Protein AF-A0AB74U8G0-F1 (afdb_monomer_lite)

Sequence (153 aa):
MRAPQRLSSPAQPPAQPRAADVQPDGRAGFGALRAELHARCADEDLAALWAGLKLGERKAIAASAGLHPRDAEAAIAALNQVERDAIRAAIGRMSRYAQALHACLGSQRCHAQPNARPPHPSRALAANARRALDRGDTPGARHWLGLIERGEP

Secondary structure (DSSP, 8-state):
-------PPPPPPPPP------PPPTTTTHHHHHHHHHHHTSSS-HHHHHHHS-HHHHHHHHHHTT--HHHHHHHHHHS-HHHHHHHHHHHHHHHHHHHHHHHHHHSS---SSTTPPPPPHHHHHHHHHHHHHHTT-HHHHHHHHHHHHHT--

Structure (mmCIF, N/CA/C/O backbone):
data_AF-A0AB74U8G0-F1
#
_entry.id   AF-A0AB74U8G0-F1
#
loop_
_atom_site.group_PDB
_atom_site.id
_atom_site.type_symbol
_atom_site.label_atom_id
_atom_site.label_alt_id
_atom_site.label_comp_id
_atom_site.label_asym_id
_atom_site.label_entity_id
_atom_site.label_seq_id
_atom_site.pdbx_PDB_ins_code
_atom_site.Cartn_x
_atom_site.Cartn_y
_atom_site.Cartn_z
_atom_site.occupancy
_atom_site.B_iso_or_equiv
_atom_site.auth_seq_id
_atom_site.auth_comp_id
_atom_site.auth_asym_id
_atom_site.auth_atom_id
_atom_site.pdbx_PDB_model_num
ATOM 1 N N . MET A 1 1 ? 7.002 28.398 -81.862 1.00 42.19 1 MET A N 1
ATOM 2 C CA . MET A 1 1 ? 5.810 28.792 -81.074 1.00 42.19 1 MET A CA 1
ATOM 3 C C . MET A 1 1 ? 5.502 27.712 -80.037 1.00 42.19 1 MET A C 1
ATOM 5 O O . MET A 1 1 ? 6.023 26.615 -80.161 1.00 42.19 1 MET A O 1
ATOM 9 N N . ARG A 1 2 ? 4.772 28.092 -78.981 1.00 34.94 2 ARG A N 1
ATOM 10 C CA . ARG A 1 2 ? 4.606 27.453 -77.658 1.00 34.94 2 ARG A CA 1
ATOM 11 C C . ARG A 1 2 ? 3.996 26.032 -77.638 1.00 34.94 2 ARG A C 1
ATOM 13 O O . ARG A 1 2 ? 3.353 25.617 -78.588 1.00 34.94 2 ARG A O 1
ATOM 20 N N . ALA A 1 3 ? 4.208 25.386 -76.481 1.00 40.09 3 ALA A N 1
ATOM 21 C CA . ALA A 1 3 ? 3.759 24.084 -75.951 1.00 40.09 3 ALA A CA 1
ATOM 22 C C . ALA A 1 3 ? 2.280 23.677 -76.210 1.00 40.09 3 ALA A C 1
ATOM 24 O O . ALA A 1 3 ? 1.468 24.519 -76.587 1.00 40.09 3 ALA A O 1
ATOM 25 N N . PRO A 1 4 ? 1.897 22.419 -75.891 1.00 45.97 4 PRO A N 1
ATOM 26 C CA . PRO A 1 4 ? 1.460 22.181 -74.510 1.00 45.97 4 PRO A CA 1
ATOM 27 C C . PRO A 1 4 ? 2.107 20.974 -73.812 1.00 45.97 4 PRO A C 1
ATOM 29 O O . PRO A 1 4 ? 2.357 19.914 -74.380 1.00 45.97 4 PRO A O 1
ATOM 32 N N . GLN A 1 5 ? 2.348 21.201 -72.525 1.00 43.53 5 GLN A N 1
ATOM 33 C CA . GLN A 1 5 ? 2.881 20.287 -71.529 1.00 43.53 5 GLN A CA 1
ATOM 34 C C . GLN A 1 5 ? 1.803 19.276 -71.114 1.00 43.53 5 GLN A C 1
ATOM 36 O O . GLN A 1 5 ? 0.680 19.667 -70.795 1.00 43.53 5 GLN A O 1
ATOM 41 N N . ARG A 1 6 ? 2.148 17.987 -71.055 1.00 38.97 6 ARG A N 1
ATOM 42 C CA . ARG A 1 6 ? 1.409 17.007 -70.250 1.00 38.97 6 ARG A CA 1
ATOM 43 C C . ARG A 1 6 ? 2.108 16.912 -68.900 1.00 38.97 6 ARG A C 1
ATOM 45 O O . ARG A 1 6 ? 3.222 16.408 -68.813 1.00 38.97 6 ARG A O 1
ATOM 52 N N . LEU A 1 7 ? 1.466 17.453 -67.872 1.00 42.12 7 LEU A N 1
ATOM 53 C CA . LEU A 1 7 ? 1.878 17.289 -66.484 1.00 42.12 7 LEU A CA 1
ATOM 54 C C . LEU A 1 7 ? 1.593 15.840 -66.079 1.00 42.12 7 LEU A C 1
ATOM 56 O O . LEU A 1 7 ? 0.440 15.450 -65.912 1.00 42.12 7 LEU A O 1
ATOM 60 N N . SER A 1 8 ? 2.649 15.041 -65.957 1.00 42.41 8 SER A N 1
ATOM 61 C CA . SER A 1 8 ? 2.606 13.773 -65.236 1.00 42.41 8 SER A CA 1
ATOM 62 C C . SER A 1 8 ? 2.355 14.069 -63.758 1.00 42.41 8 SER A C 1
ATOM 64 O O . SER A 1 8 ? 3.148 14.754 -63.113 1.00 42.41 8 SER A O 1
ATOM 66 N N . SER A 1 9 ? 1.239 13.574 -63.230 1.00 44.97 9 SER A N 1
ATOM 67 C CA . SER A 1 9 ? 0.934 13.585 -61.800 1.00 44.97 9 SER A CA 1
ATOM 68 C C . SER A 1 9 ? 2.022 12.839 -61.015 1.00 44.97 9 SER A C 1
ATOM 70 O O . SER A 1 9 ? 2.337 11.702 -61.374 1.00 44.97 9 SER A O 1
ATOM 72 N N . PRO A 1 10 ? 2.591 13.408 -59.938 1.00 42.75 10 PRO A N 1
ATOM 73 C CA . PRO A 1 10 ? 3.417 12.633 -59.027 1.00 42.75 10 PRO A CA 1
ATOM 74 C C . PRO A 1 10 ? 2.537 11.680 -58.214 1.00 42.75 10 PRO A C 1
ATOM 76 O O . PRO A 1 10 ? 1.504 12.067 -57.664 1.00 42.75 10 PRO A O 1
ATOM 79 N N . ALA A 1 11 ? 2.971 10.423 -58.164 1.00 46.00 11 ALA A N 1
ATOM 80 C CA . ALA A 1 11 ? 2.400 9.372 -57.343 1.00 46.00 11 ALA A CA 1
ATOM 81 C C . ALA A 1 11 ? 2.304 9.819 -55.876 1.00 46.00 11 ALA A C 1
ATOM 83 O O . ALA A 1 11 ? 3.272 10.275 -55.266 1.00 46.00 11 ALA A O 1
ATOM 84 N N . GLN A 1 12 ? 1.102 9.680 -55.334 1.00 47.75 12 GLN A N 1
ATOM 85 C CA . GLN A 1 12 ? 0.756 9.940 -53.947 1.00 47.75 12 GLN A CA 1
ATOM 86 C C . GLN A 1 12 ? 1.444 8.878 -53.061 1.00 47.75 12 GLN A C 1
ATOM 88 O O . GLN A 1 12 ? 1.307 7.686 -53.349 1.00 47.75 12 GLN A O 1
ATOM 93 N N . PRO A 1 13 ? 2.200 9.251 -52.011 1.00 43.53 13 PRO A N 1
ATOM 94 C CA . PRO A 1 13 ? 2.772 8.274 -51.087 1.00 43.53 13 PRO A CA 1
ATOM 95 C C . PRO A 1 13 ? 1.651 7.559 -50.310 1.00 43.53 13 PRO A C 1
ATOM 97 O O . PRO A 1 13 ? 0.609 8.171 -50.049 1.00 43.53 13 PRO A O 1
ATOM 100 N N . PRO A 1 14 ? 1.829 6.275 -49.939 1.00 43.22 14 PRO A N 1
ATOM 101 C CA . PRO A 1 14 ? 0.807 5.526 -49.223 1.00 43.22 14 PRO A CA 1
ATOM 102 C C . PRO A 1 14 ? 0.483 6.214 -47.897 1.00 43.22 14 PRO A C 1
ATOM 104 O O . PRO A 1 14 ? 1.371 6.601 -47.134 1.00 43.22 14 PRO A O 1
ATOM 107 N N . ALA A 1 15 ? -0.818 6.377 -47.662 1.00 42.53 15 ALA A N 1
ATOM 108 C CA . ALA A 1 15 ? -1.383 6.940 -46.452 1.00 42.53 15 ALA A CA 1
ATOM 109 C C . ALA A 1 15 ? -0.778 6.257 -45.220 1.00 42.53 15 ALA A C 1
ATOM 111 O O . ALA A 1 15 ? -0.847 5.036 -45.072 1.00 42.53 15 ALA A O 1
ATOM 112 N N . GLN A 1 16 ? -0.185 7.063 -44.341 1.00 47.19 16 GLN A N 1
ATOM 113 C CA . GLN A 1 16 ? 0.240 6.609 -43.025 1.00 47.19 16 GLN A CA 1
ATOM 114 C C . GLN A 1 16 ? -0.977 6.002 -42.310 1.00 47.19 16 GLN A C 1
ATOM 116 O O . GLN A 1 16 ? -2.055 6.610 -42.348 1.00 47.19 16 GLN A O 1
ATOM 121 N N . PRO A 1 17 ? -0.852 4.825 -41.671 1.00 43.62 17 PRO A N 1
ATOM 122 C CA . PRO A 1 17 ? -1.920 4.313 -40.832 1.00 43.62 17 PRO A CA 1
ATOM 123 C C . PRO A 1 17 ? -2.192 5.357 -39.750 1.00 43.62 17 PRO A C 1
ATOM 125 O O . PRO A 1 17 ? -1.311 5.692 -38.955 1.00 43.62 17 PRO A O 1
ATOM 128 N N . ARG A 1 18 ? -3.409 5.918 -39.785 1.00 42.09 18 ARG A N 1
ATOM 129 C CA . ARG A 1 18 ? -3.955 6.767 -38.726 1.00 42.09 18 ARG A CA 1
ATOM 130 C C . ARG A 1 18 ? -3.626 6.097 -37.402 1.00 42.09 18 ARG A C 1
ATOM 132 O O . ARG A 1 18 ? -3.930 4.915 -37.243 1.00 42.09 18 ARG A O 1
ATOM 139 N N . ALA A 1 19 ? -2.969 6.850 -36.518 1.00 39.91 19 ALA A N 1
ATOM 140 C CA . ALA A 1 19 ? -2.729 6.455 -35.144 1.00 39.91 19 ALA A CA 1
ATOM 141 C C . ALA A 1 19 ? -4.004 5.787 -34.635 1.00 39.91 19 ALA A C 1
ATOM 143 O O . ALA A 1 19 ? -5.059 6.421 -34.613 1.00 39.91 19 ALA A O 1
ATOM 144 N N . ALA A 1 20 ? -3.911 4.484 -34.365 1.00 45.53 20 ALA A N 1
ATOM 145 C CA . ALA A 1 20 ? -4.992 3.751 -33.746 1.00 45.53 20 ALA A CA 1
ATOM 146 C C . ALA A 1 20 ? -5.402 4.567 -32.526 1.00 45.53 20 ALA A C 1
ATOM 148 O O . ALA A 1 20 ? -4.533 4.904 -31.716 1.00 45.53 20 ALA A O 1
ATOM 149 N N . ASP A 1 21 ? -6.679 4.942 -32.456 1.00 46.25 21 ASP A N 1
ATOM 150 C CA . ASP A 1 21 ? -7.273 5.504 -31.256 1.00 46.25 21 ASP A CA 1
ATOM 151 C C . ASP A 1 21 ? -6.884 4.572 -30.112 1.00 46.25 21 ASP A C 1
ATOM 153 O O . ASP A 1 21 ? -7.396 3.457 -29.984 1.00 46.25 21 ASP A O 1
ATOM 157 N N . VAL A 1 22 ? -5.883 4.992 -29.337 1.00 47.34 22 VAL A N 1
ATOM 158 C CA . VAL A 1 22 ? -5.496 4.317 -28.111 1.00 47.34 22 VAL A CA 1
ATOM 159 C C . VAL A 1 22 ? -6.694 4.530 -27.218 1.00 47.34 22 VAL A C 1
ATOM 161 O O . VAL A 1 22 ? -6.868 5.605 -26.646 1.00 47.34 22 VAL A O 1
ATOM 164 N N . GLN A 1 23 ? -7.567 3.528 -27.194 1.00 49.22 23 GLN A N 1
ATOM 165 C CA . GLN A 1 23 ? -8.730 3.506 -26.338 1.00 49.22 23 GLN A CA 1
ATOM 166 C C . GLN A 1 23 ? -8.234 3.867 -24.936 1.00 49.22 23 GLN A C 1
ATOM 168 O O . GLN A 1 23 ? -7.340 3.174 -24.436 1.00 49.22 23 GLN A O 1
ATOM 173 N N . PRO A 1 24 ? -8.690 4.991 -24.349 1.00 50.56 24 PRO A N 1
ATOM 174 C CA . PRO A 1 24 ? -8.187 5.424 -23.061 1.00 50.56 24 PRO A CA 1
ATOM 175 C C . PRO A 1 24 ? -8.432 4.272 -22.099 1.00 50.56 24 PRO A C 1
ATOM 177 O O . PRO A 1 24 ? -9.574 3.850 -21.912 1.00 50.56 24 PRO A O 1
ATOM 180 N N . ASP A 1 25 ? -7.342 3.707 -21.578 1.00 58.75 25 ASP A N 1
ATOM 181 C CA . ASP A 1 25 ? -7.392 2.623 -20.609 1.00 58.75 25 ASP A CA 1
ATOM 182 C C . ASP A 1 25 ? -8.402 3.056 -19.542 1.00 58.75 25 ASP A C 1
ATOM 184 O O . ASP A 1 25 ? -8.263 4.145 -18.982 1.00 58.75 25 ASP A O 1
ATOM 188 N N . GLY A 1 26 ? -9.443 2.260 -19.274 1.00 55.00 26 GLY A N 1
ATOM 189 C CA . GLY A 1 26 ? -10.505 2.603 -18.309 1.00 55.00 26 GLY A CA 1
ATOM 190 C C . GLY A 1 26 ? -9.977 2.837 -16.885 1.00 55.00 26 GLY A C 1
ATOM 191 O O . GLY A 1 26 ? -10.727 3.165 -15.972 1.00 55.00 26 GLY A O 1
ATOM 192 N N . ARG A 1 27 ? -8.663 2.671 -16.700 1.00 55.12 27 ARG A N 1
ATOM 193 C CA . ARG A 1 27 ? -7.860 3.030 -15.534 1.00 55.12 27 ARG A CA 1
ATOM 194 C C . ARG A 1 27 ? -7.512 4.523 -15.442 1.00 55.12 27 ARG A C 1
ATOM 196 O O . ARG A 1 27 ? -7.048 4.956 -14.383 1.00 55.12 27 ARG A O 1
ATOM 203 N N . ALA A 1 28 ? -7.718 5.307 -16.503 1.00 50.06 28 ALA A N 1
ATOM 204 C CA . ALA A 1 28 ? -7.534 6.756 -16.535 1.00 50.06 28 ALA A CA 1
ATOM 205 C C . ALA A 1 28 ? -8.549 7.424 -15.591 1.00 50.06 28 ALA A C 1
ATOM 207 O O . ALA A 1 28 ? -9.682 7.707 -15.955 1.00 50.06 28 ALA A O 1
ATOM 208 N N . GLY A 1 29 ? -8.153 7.593 -14.330 1.00 57.88 29 GLY A N 1
ATOM 209 C CA . GLY A 1 29 ? -9.013 8.100 -13.257 1.00 57.88 29 GLY A CA 1
ATOM 210 C C . GLY A 1 29 ? -8.842 7.352 -11.937 1.00 57.88 29 GLY A C 1
ATOM 211 O O . GLY A 1 29 ? -9.000 7.950 -10.879 1.00 57.88 29 GLY A O 1
ATOM 212 N N . PHE A 1 30 ? -8.396 6.091 -11.959 1.00 63.56 30 PHE A N 1
ATOM 213 C CA . PHE A 1 30 ? -8.160 5.319 -10.731 1.00 63.56 30 PHE A CA 1
ATOM 214 C C . PHE A 1 30 ? -7.022 5.896 -9.889 1.00 63.56 30 PHE A C 1
ATOM 216 O O . PHE A 1 30 ? -7.092 5.872 -8.665 1.00 63.56 30 PHE A O 1
ATOM 223 N N . GLY A 1 31 ? -5.985 6.444 -10.530 1.00 66.12 31 GLY A N 1
ATOM 224 C CA . GLY A 1 31 ? -4.907 7.142 -9.827 1.00 66.12 31 GLY A CA 1
ATOM 225 C C . GLY A 1 31 ? -5.403 8.397 -9.104 1.00 66.12 31 GLY A C 1
ATOM 226 O O . GLY A 1 31 ? -5.043 8.612 -7.950 1.00 66.12 31 GLY A O 1
ATOM 227 N N . ALA A 1 32 ? -6.276 9.172 -9.754 1.00 66.81 32 ALA A N 1
ATOM 228 C CA . ALA A 1 32 ? -6.876 10.377 -9.184 1.00 66.81 32 ALA A CA 1
ATOM 229 C C . ALA A 1 32 ? -7.858 10.040 -8.052 1.00 66.81 32 ALA A C 1
ATOM 231 O O . ALA A 1 32 ? -7.723 10.583 -6.963 1.00 66.81 32 ALA A O 1
ATOM 232 N N . LEU A 1 33 ? -8.757 9.072 -8.259 1.00 67.50 33 LEU A N 1
ATOM 233 C CA . LEU A 1 33 ? -9.688 8.582 -7.236 1.00 67.50 3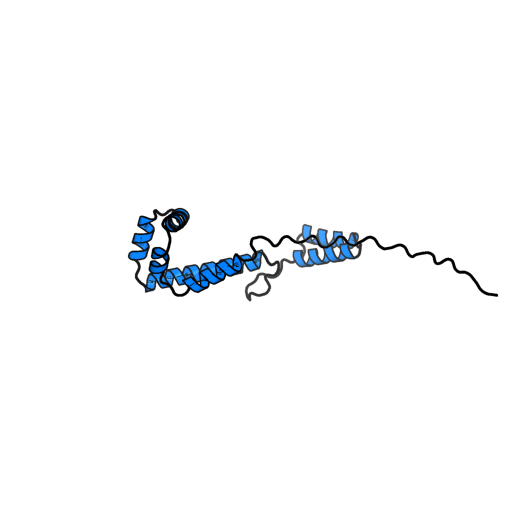3 LEU A CA 1
ATOM 234 C C . LEU A 1 33 ? -8.947 8.015 -6.018 1.00 67.50 33 LEU A C 1
ATOM 236 O O . LEU A 1 33 ? -9.312 8.266 -4.875 1.00 67.50 33 LEU A O 1
ATOM 240 N N . ARG A 1 34 ? -7.862 7.269 -6.251 1.00 68.56 34 ARG A N 1
ATOM 241 C CA . ARG A 1 34 ? -7.004 6.753 -5.182 1.00 68.56 34 ARG A CA 1
ATOM 242 C C . ARG A 1 34 ? -6.304 7.881 -4.425 1.00 68.56 34 ARG A C 1
ATOM 244 O O . ARG A 1 34 ? -6.219 7.806 -3.205 1.00 68.56 34 ARG A O 1
ATOM 251 N N . ALA A 1 35 ? -5.791 8.896 -5.120 1.00 66.94 35 ALA A N 1
ATOM 252 C CA . ALA A 1 35 ? -5.157 10.052 -4.489 1.00 66.94 35 ALA A CA 1
ATOM 253 C C . ALA A 1 35 ? -6.163 10.876 -3.671 1.00 66.94 35 ALA A C 1
ATOM 255 O O . ALA A 1 35 ? -5.855 11.278 -2.554 1.00 66.94 35 ALA A O 1
ATOM 256 N N . GLU A 1 36 ? -7.375 11.058 -4.189 1.00 72.81 36 GLU A N 1
ATOM 257 C CA . GLU A 1 36 ? -8.481 11.722 -3.504 1.00 72.81 36 GLU A CA 1
ATOM 258 C C . GLU A 1 36 ? -8.909 10.963 -2.240 1.00 72.81 36 GLU A C 1
ATOM 260 O O . GLU A 1 36 ? -9.010 11.561 -1.171 1.00 72.81 36 GLU A O 1
ATOM 265 N N . LEU A 1 37 ? -9.092 9.640 -2.326 1.00 70.88 37 LEU A N 1
ATOM 266 C CA . LEU A 1 37 ? -9.372 8.794 -1.160 1.00 70.88 37 LEU A CA 1
ATOM 267 C C . LEU A 1 37 ? -8.232 8.854 -0.137 1.00 70.88 37 LEU A C 1
ATOM 269 O O . LEU A 1 37 ? -8.482 9.002 1.055 1.00 70.88 37 LEU A O 1
ATOM 273 N N . HIS A 1 38 ? -6.976 8.801 -0.592 1.00 65.38 38 HIS A N 1
ATOM 274 C CA . HIS A 1 38 ? -5.823 8.957 0.294 1.00 65.38 38 HIS A CA 1
ATOM 275 C C . HIS A 1 38 ? -5.796 10.318 0.992 1.00 65.38 38 HIS A C 1
ATOM 277 O O . HIS A 1 38 ? -5.445 10.363 2.165 1.00 65.38 38 HIS A O 1
ATOM 283 N N . ALA A 1 39 ? -6.154 11.401 0.299 1.00 63.19 39 ALA A N 1
ATOM 284 C CA . ALA A 1 39 ? -6.188 12.743 0.871 1.00 63.19 39 ALA A CA 1
ATOM 285 C C . ALA A 1 39 ? -7.307 12.890 1.912 1.00 63.19 39 ALA A C 1
ATOM 287 O O . ALA A 1 39 ? -7.067 13.424 2.988 1.00 63.19 39 ALA A O 1
ATOM 288 N N . ARG A 1 40 ? -8.505 12.359 1.632 1.00 62.34 40 ARG A N 1
ATOM 289 C CA . ARG A 1 40 ? -9.642 12.383 2.571 1.00 62.34 40 ARG A CA 1
ATOM 290 C C . ARG A 1 40 ? -9.362 11.583 3.845 1.00 62.34 40 ARG A C 1
ATOM 292 O O . ARG A 1 40 ? -9.741 12.001 4.927 1.00 62.34 40 ARG A O 1
ATOM 299 N N . CYS A 1 41 ? -8.655 10.464 3.719 1.00 62.69 41 CYS A N 1
ATOM 300 C CA . CYS A 1 41 ? -8.335 9.582 4.840 1.00 62.69 41 CYS A CA 1
ATOM 301 C C . CYS A 1 41 ? -6.991 9.899 5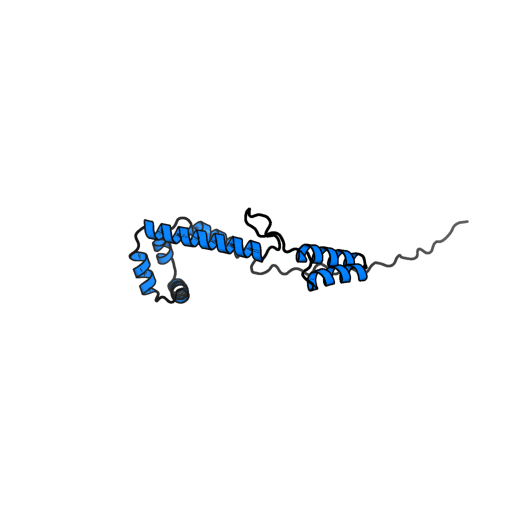.522 1.00 62.69 41 CYS A C 1
ATOM 303 O O . CYS A 1 41 ? -6.561 9.132 6.386 1.00 62.69 41 CYS A O 1
ATOM 305 N N . ALA A 1 42 ? -6.292 10.968 5.116 1.00 62.94 42 ALA A N 1
ATOM 306 C CA . ALA A 1 42 ? -4.973 11.309 5.651 1.00 62.94 42 ALA A CA 1
ATOM 307 C C . ALA A 1 42 ? -5.030 11.710 7.137 1.00 62.94 42 ALA A C 1
ATOM 309 O O . ALA A 1 42 ? -4.119 11.351 7.885 1.00 62.94 42 ALA A O 1
ATOM 310 N N . ASP A 1 43 ? -6.124 12.361 7.551 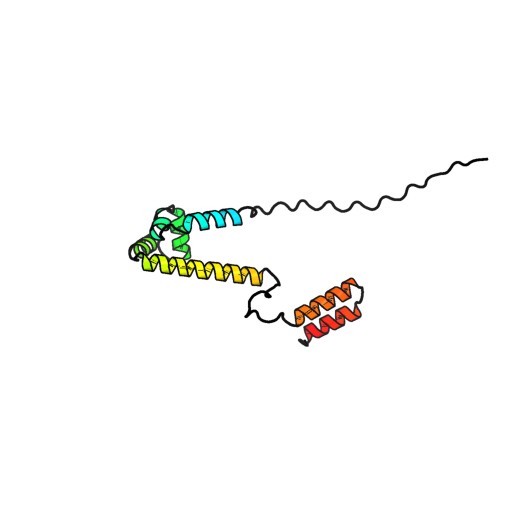1.00 64.25 43 ASP A N 1
ATOM 311 C CA . ASP A 1 43 ? -6.282 12.945 8.891 1.00 64.25 43 ASP A CA 1
ATOM 312 C C . ASP A 1 43 ? -7.306 12.215 9.784 1.00 64.25 43 ASP A C 1
ATOM 314 O O . ASP A 1 43 ? -7.322 12.406 10.998 1.00 64.25 43 ASP A O 1
ATOM 318 N N . GLU A 1 44 ? -8.166 11.360 9.226 1.00 68.94 44 GLU A N 1
ATOM 319 C CA . GLU A 1 44 ? -9.197 10.648 10.001 1.00 68.94 44 GLU A CA 1
ATOM 320 C C . GLU A 1 44 ? -8.579 9.543 10.844 1.00 68.94 44 GLU A C 1
ATOM 322 O O . GLU A 1 44 ? -7.818 8.784 10.290 1.00 68.94 44 GLU A O 1
ATOM 327 N N . ASP A 1 45 ? -8.889 9.357 12.127 1.00 78.00 45 ASP A N 1
ATOM 328 C CA . ASP A 1 45 ? -8.350 8.256 12.956 1.00 78.00 45 ASP A CA 1
ATOM 329 C C . ASP A 1 45 ? -8.636 6.839 12.389 1.00 78.00 45 ASP A C 1
ATOM 331 O O . ASP A 1 45 ? -9.610 6.626 11.669 1.00 78.00 45 ASP A O 1
ATOM 335 N N . LEU A 1 46 ? -7.799 5.837 12.701 1.00 78.62 46 LEU A N 1
ATOM 336 C CA . LEU A 1 46 ? -7.982 4.460 12.206 1.00 78.62 46 LEU A CA 1
ATOM 337 C C . LEU A 1 46 ? -9.316 3.857 12.677 1.00 78.62 46 LEU A C 1
ATOM 339 O O . LEU A 1 46 ? -9.959 3.130 11.916 1.00 78.62 46 LEU A O 1
ATOM 343 N N . ALA A 1 47 ? -9.760 4.188 13.894 1.00 79.00 47 ALA A N 1
ATOM 344 C CA . ALA A 1 47 ? -11.066 3.758 14.383 1.00 79.00 47 ALA A CA 1
ATOM 345 C C . ALA A 1 47 ? -12.211 4.472 13.646 1.00 79.00 47 ALA A C 1
ATOM 347 O O . ALA A 1 47 ? -13.211 3.835 13.314 1.00 79.00 47 ALA A O 1
ATOM 348 N N . ALA A 1 48 ? -12.048 5.758 13.317 1.00 82.19 48 ALA A N 1
ATOM 349 C CA . ALA A 1 48 ? -13.019 6.513 12.523 1.00 82.19 48 ALA A CA 1
ATOM 350 C C . ALA A 1 48 ? -13.155 5.947 11.099 1.00 82.19 48 ALA A C 1
ATOM 352 O O . ALA A 1 48 ? -14.271 5.708 10.635 1.00 82.19 48 ALA A O 1
ATOM 353 N N . LEU A 1 49 ? -12.030 5.622 10.451 1.00 82.75 49 LEU A N 1
ATOM 354 C CA . LEU A 1 49 ? -12.022 4.962 9.144 1.00 82.75 49 LEU A CA 1
ATOM 355 C C . LEU A 1 49 ? -12.742 3.615 9.196 1.00 82.75 49 LEU A C 1
ATOM 357 O O . LEU A 1 49 ? -13.587 3.338 8.350 1.00 82.75 49 LEU A O 1
ATOM 361 N N . TRP A 1 50 ? -12.450 2.788 10.203 1.00 84.88 50 TRP A N 1
ATOM 362 C CA . TRP A 1 50 ? -13.117 1.497 10.369 1.00 84.88 50 TRP A CA 1
ATOM 363 C C . TRP A 1 50 ? -14.630 1.649 10.567 1.00 84.88 50 TRP A C 1
ATOM 365 O O . TRP A 1 50 ? -15.416 0.924 9.949 1.00 84.88 50 TRP A O 1
ATOM 375 N N . ALA A 1 51 ? -15.050 2.624 11.377 1.00 85.19 51 ALA A N 1
ATOM 376 C CA . ALA A 1 51 ? -16.456 2.928 11.615 1.00 85.19 51 ALA A CA 1
ATOM 377 C C . ALA A 1 51 ? -17.183 3.389 10.337 1.00 85.19 51 ALA A C 1
ATOM 379 O O . ALA A 1 51 ? -18.331 2.994 10.121 1.00 85.19 51 ALA A O 1
ATOM 380 N N . GLY A 1 52 ? -16.512 4.144 9.463 1.00 84.62 52 GLY A N 1
ATOM 381 C CA . GLY A 1 52 ? -17.067 4.628 8.194 1.00 84.62 52 GLY A CA 1
ATOM 382 C C . GLY A 1 52 ? -17.266 3.555 7.114 1.00 84.62 52 GLY A C 1
ATOM 383 O O . GLY A 1 52 ? -18.042 3.764 6.182 1.00 84.62 52 GLY A O 1
ATOM 384 N N . LEU A 1 53 ? -16.611 2.395 7.231 1.00 85.88 53 LEU A N 1
ATOM 385 C CA . LEU A 1 53 ? -16.722 1.311 6.249 1.00 85.88 53 LEU A CA 1
ATOM 386 C C . LEU A 1 53 ? -18.067 0.584 6.323 1.00 85.88 53 LEU A C 1
ATOM 388 O O . LEU A 1 53 ? -18.548 0.224 7.404 1.00 85.88 53 LEU A O 1
ATOM 392 N N . LYS A 1 54 ? -18.616 0.243 5.153 1.00 88.88 54 LYS A N 1
ATOM 393 C CA . LYS A 1 54 ? -19.773 -0.649 5.021 1.00 88.88 54 LYS A CA 1
ATOM 394 C C . LYS A 1 54 ? -19.386 -2.073 5.417 1.00 88.88 54 LYS A C 1
ATOM 396 O O . LYS A 1 54 ? -18.244 -2.505 5.271 1.00 88.88 54 LYS A O 1
ATOM 401 N N . LEU A 1 55 ? -20.373 -2.867 5.830 1.00 83.44 55 LEU A N 1
ATOM 402 C CA . LEU A 1 55 ? -20.156 -4.253 6.265 1.00 83.44 55 LEU A CA 1
ATOM 403 C C . LEU A 1 55 ? -19.413 -5.113 5.224 1.00 83.44 55 LEU A C 1
ATOM 405 O O . LEU A 1 55 ? -18.562 -5.921 5.591 1.00 83.44 55 LEU A O 1
ATOM 409 N N . GLY A 1 56 ? -19.723 -4.943 3.934 1.00 84.19 56 GLY A N 1
ATOM 410 C CA . GLY A 1 56 ? -19.042 -5.663 2.852 1.00 84.19 56 GLY A CA 1
ATOM 411 C C . GLY A 1 56 ? -17.552 -5.323 2.753 1.00 84.19 56 GLY A C 1
ATOM 412 O O . GLY A 1 56 ? -16.731 -6.214 2.553 1.00 84.19 56 GLY A O 1
ATOM 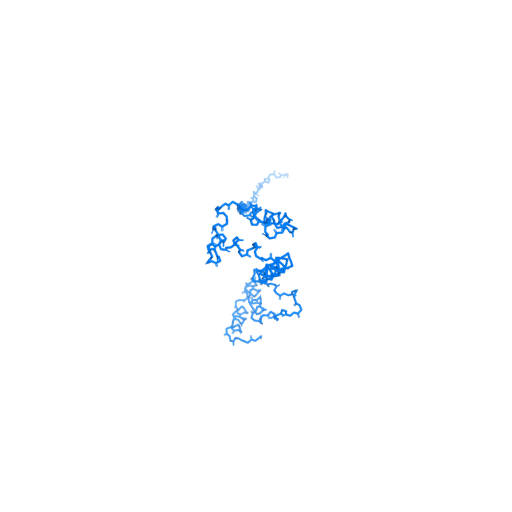413 N N . GLU A 1 57 ? -17.195 -4.060 2.977 1.00 84.31 57 GLU A N 1
ATOM 414 C CA . GLU A 1 57 ? -15.814 -3.571 2.931 1.00 84.31 57 GLU A CA 1
ATOM 415 C C . GLU A 1 57 ? -15.022 -4.070 4.145 1.00 84.31 57 GLU A C 1
ATOM 417 O O . GLU A 1 57 ? -13.922 -4.598 3.987 1.00 84.31 57 GLU A O 1
ATOM 422 N N . ARG A 1 58 ? -15.620 -4.027 5.347 1.00 85.75 58 ARG A N 1
ATOM 423 C CA . ARG A 1 58 ? -15.014 -4.606 6.561 1.00 85.75 58 ARG A CA 1
ATOM 424 C C . ARG A 1 58 ? -14.749 -6.103 6.407 1.00 85.75 58 ARG A C 1
ATOM 426 O O . ARG A 1 58 ? -13.688 -6.582 6.796 1.00 85.75 58 ARG A O 1
ATOM 433 N N . LYS A 1 59 ? -15.692 -6.843 5.808 1.00 83.56 59 LYS A N 1
ATOM 434 C CA . LYS A 1 59 ? -15.533 -8.278 5.517 1.00 83.56 59 LYS A CA 1
ATOM 435 C C . LYS A 1 59 ? -14.386 -8.547 4.552 1.00 83.56 59 LYS A C 1
ATOM 437 O O . LYS A 1 59 ? -13.584 -9.436 4.819 1.00 83.56 59 LYS A O 1
ATOM 442 N N . ALA A 1 60 ? -14.297 -7.782 3.466 1.00 82.56 60 ALA A N 1
ATOM 443 C CA . ALA A 1 60 ? -13.226 -7.933 2.488 1.00 82.56 60 ALA A CA 1
ATOM 444 C C . ALA A 1 60 ? -11.843 -7.664 3.108 1.00 82.56 60 ALA A C 1
ATOM 446 O O . ALA A 1 60 ? -10.916 -8.449 2.910 1.00 82.56 60 ALA A O 1
ATOM 447 N N . ILE A 1 61 ? -11.718 -6.602 3.910 1.00 82.31 61 ILE A N 1
ATOM 448 C CA . ILE A 1 61 ? -10.460 -6.251 4.583 1.00 82.31 61 ILE A CA 1
ATOM 449 C C . ILE A 1 61 ? -10.081 -7.310 5.620 1.00 82.31 61 ILE A C 1
ATOM 451 O O . ILE A 1 61 ? -8.957 -7.808 5.587 1.00 82.31 61 ILE A O 1
ATOM 455 N N . ALA A 1 62 ? -11.007 -7.705 6.496 1.00 84.62 62 ALA A N 1
ATOM 456 C CA . ALA A 1 62 ? -10.735 -8.721 7.511 1.00 84.62 62 ALA A CA 1
ATOM 457 C C . ALA A 1 62 ? -10.313 -10.056 6.872 1.00 84.62 62 ALA A C 1
ATOM 459 O O . ALA A 1 62 ? -9.291 -10.621 7.256 1.00 84.62 62 ALA A O 1
ATOM 460 N N . ALA A 1 63 ? -11.009 -10.496 5.817 1.00 81.00 63 ALA A N 1
ATOM 461 C CA . ALA A 1 63 ? -10.650 -11.702 5.075 1.00 81.00 63 ALA A CA 1
ATOM 462 C C . ALA A 1 63 ? -9.248 -11.616 4.447 1.00 81.00 63 ALA A C 1
ATOM 464 O O . ALA A 1 63 ? -8.501 -12.590 4.499 1.00 81.00 63 ALA A O 1
ATOM 465 N N . SER A 1 64 ? -8.854 -10.454 3.910 1.00 77.38 64 SER A N 1
ATOM 466 C CA . SER A 1 64 ? -7.507 -10.258 3.349 1.00 77.38 64 SER A CA 1
ATOM 467 C C . SER A 1 64 ? -6.387 -10.378 4.390 1.00 77.38 64 SER A C 1
ATOM 469 O O . SER A 1 64 ? -5.264 -10.741 4.046 1.00 77.38 64 SER A O 1
ATOM 471 N N . ALA A 1 65 ? -6.707 -10.116 5.659 1.00 78.75 65 ALA A N 1
ATOM 472 C CA . ALA A 1 65 ? -5.804 -10.265 6.794 1.00 78.75 65 ALA A CA 1
ATOM 473 C C . ALA A 1 65 ? -5.936 -11.629 7.501 1.00 78.75 65 ALA A C 1
ATOM 475 O O . ALA A 1 65 ? -5.263 -11.855 8.502 1.00 78.75 65 ALA A O 1
ATOM 476 N N . GLY A 1 66 ? -6.805 -12.530 7.021 1.00 81.88 66 GLY A N 1
ATOM 477 C CA . GLY A 1 66 ? -7.100 -13.800 7.693 1.00 81.88 66 GLY A CA 1
ATOM 478 C C . GLY A 1 66 ? -7.836 -13.641 9.031 1.00 81.88 66 GLY A C 1
ATOM 479 O O . GLY A 1 66 ? -7.785 -14.540 9.864 1.00 81.88 66 GLY A O 1
ATOM 480 N N . LEU A 1 67 ? -8.500 -12.503 9.250 1.00 83.62 67 LEU A N 1
ATOM 481 C CA . LEU A 1 67 ? -9.203 -12.160 10.485 1.00 83.62 67 LEU A CA 1
ATOM 482 C C . LEU A 1 67 ? -10.720 -12.235 10.308 1.00 83.62 67 LEU A C 1
ATOM 484 O O . LEU A 1 67 ? -11.262 -11.994 9.225 1.00 83.62 67 LEU A O 1
ATOM 488 N N . HIS A 1 68 ? -11.432 -12.491 11.405 1.00 84.94 68 HIS A N 1
ATOM 489 C CA . HIS A 1 68 ? -12.873 -12.286 11.437 1.00 84.94 68 HIS A CA 1
ATOM 490 C C . HIS A 1 68 ? -13.184 -10.785 11.651 1.00 84.94 68 HIS A C 1
ATOM 492 O O . HIS A 1 68 ? -12.503 -10.124 12.436 1.00 84.94 68 HIS A O 1
ATOM 498 N N . PRO A 1 69 ? -14.221 -10.205 11.009 1.00 78.00 69 PRO A N 1
ATOM 499 C CA . PRO A 1 69 ? -14.496 -8.763 11.096 1.00 78.00 69 PRO A CA 1
ATOM 500 C C . PRO A 1 69 ? -14.735 -8.241 12.515 1.00 78.00 69 PRO A C 1
ATOM 502 O O . PRO A 1 69 ? -14.362 -7.113 12.822 1.00 78.00 69 PRO A O 1
ATOM 505 N N . ARG A 1 70 ? -15.346 -9.060 13.382 1.00 80.00 70 ARG A N 1
ATOM 506 C CA . ARG A 1 70 ? -15.553 -8.706 14.797 1.00 80.00 70 ARG A CA 1
ATOM 507 C C . ARG A 1 70 ? -14.237 -8.611 15.571 1.00 80.00 70 ARG A C 1
ATOM 509 O O . ARG A 1 70 ? -14.108 -7.738 16.421 1.00 80.00 70 ARG A O 1
ATOM 516 N N . ASP A 1 71 ? -13.271 -9.461 15.244 1.00 83.56 71 ASP A N 1
ATOM 517 C CA . ASP A 1 71 ? -11.972 -9.491 15.919 1.00 83.56 71 ASP A CA 1
ATOM 518 C C . ASP A 1 71 ? -11.135 -8.279 15.505 1.00 83.56 71 ASP A C 1
ATOM 520 O O . ASP A 1 71 ? -10.481 -7.660 16.339 1.00 83.56 71 ASP A O 1
ATOM 524 N N . ALA A 1 72 ? -11.226 -7.882 14.231 1.00 80.75 72 ALA A N 1
ATOM 525 C CA . ALA A 1 72 ? -10.602 -6.661 13.731 1.00 80.75 72 ALA A CA 1
ATOM 526 C C . ALA A 1 72 ? -11.165 -5.401 14.413 1.00 80.75 72 ALA A C 1
ATOM 528 O O . ALA A 1 72 ? -10.404 -4.520 14.800 1.00 80.75 72 ALA A O 1
ATOM 529 N N . GLU A 1 73 ? -12.484 -5.330 14.616 1.00 81.31 73 GLU A N 1
ATOM 530 C CA . GLU A 1 73 ? -13.120 -4.208 15.315 1.00 81.31 73 GLU A CA 1
ATOM 531 C C . GLU A 1 73 ? -12.685 -4.120 16.783 1.00 81.31 73 GLU A C 1
ATOM 533 O O . GLU A 1 73 ? -12.281 -3.051 17.242 1.00 81.31 73 GLU A O 1
ATOM 538 N N . ALA A 1 74 ? -12.695 -5.249 17.498 1.00 83.88 74 ALA A N 1
ATOM 539 C CA . ALA A 1 74 ? -12.237 -5.313 18.882 1.00 83.88 74 ALA A CA 1
ATOM 540 C C . ALA A 1 74 ? -10.750 -4.942 19.015 1.00 83.88 74 ALA A C 1
ATOM 542 O O . ALA A 1 74 ? -10.382 -4.188 19.914 1.00 83.88 74 ALA A O 1
ATOM 543 N N . ALA A 1 75 ? -9.906 -5.417 18.094 1.00 83.44 75 ALA A N 1
ATOM 544 C CA . ALA A 1 75 ? -8.486 -5.087 18.071 1.00 83.44 75 ALA A CA 1
ATOM 545 C C . ALA A 1 75 ? -8.251 -3.588 17.842 1.00 83.44 75 ALA A C 1
ATOM 547 O O . ALA A 1 75 ? -7.445 -2.991 18.545 1.00 83.44 75 ALA A O 1
ATOM 548 N N . ILE A 1 76 ? -8.977 -2.956 16.913 1.00 83.25 76 ILE A N 1
ATOM 549 C CA . ILE A 1 76 ? -8.842 -1.516 16.643 1.00 83.25 76 ILE A CA 1
ATOM 550 C C . ILE A 1 76 ? -9.319 -0.678 17.838 1.00 83.25 76 ILE A C 1
ATOM 552 O O . ILE A 1 76 ? -8.684 0.323 18.168 1.00 83.25 76 ILE A O 1
ATOM 556 N N . ALA A 1 77 ? -10.404 -1.091 18.500 1.00 82.19 77 ALA A N 1
ATOM 557 C CA . ALA A 1 77 ? -10.940 -0.404 19.674 1.00 82.19 77 ALA A CA 1
ATOM 558 C C . ALA A 1 77 ? -10.029 -0.511 20.911 1.00 82.19 77 ALA A C 1
ATOM 560 O O . ALA A 1 77 ? -10.026 0.394 21.742 1.00 82.19 77 ALA A O 1
ATOM 561 N N . ALA A 1 78 ? -9.258 -1.597 21.031 1.00 87.56 78 ALA A N 1
ATOM 562 C CA . ALA A 1 78 ? -8.323 -1.807 22.135 1.00 87.56 78 ALA A CA 1
ATOM 563 C C . ALA A 1 78 ? -7.051 -0.947 22.034 1.00 87.56 78 ALA A C 1
ATOM 565 O O . ALA A 1 78 ? -6.392 -0.718 23.047 1.00 87.56 78 ALA A O 1
ATOM 566 N N . LEU A 1 79 ? -6.705 -0.472 20.834 1.00 86.06 79 LEU A N 1
ATOM 567 C CA . LEU A 1 79 ? -5.542 0.386 20.621 1.00 86.06 79 LEU A CA 1
ATOM 568 C C . LEU A 1 79 ? -5.810 1.796 21.142 1.00 86.06 79 LEU A C 1
ATOM 570 O O . LEU A 1 79 ? -6.889 2.351 20.934 1.00 86.06 79 LEU A O 1
ATOM 574 N N . ASN A 1 80 ? -4.806 2.427 21.738 1.00 88.00 80 ASN A N 1
ATOM 575 C CA . ASN A 1 80 ? -4.837 3.856 22.031 1.00 88.00 80 ASN A CA 1
ATOM 576 C C . ASN A 1 80 ? -4.496 4.695 20.777 1.00 88.00 80 ASN A C 1
ATOM 578 O O . ASN A 1 80 ? -4.055 4.172 19.753 1.00 88.00 80 ASN A O 1
ATOM 582 N N . GLN A 1 81 ? -4.704 6.016 20.841 1.00 80.44 81 GLN A N 1
ATOM 583 C CA . GLN A 1 81 ? -4.483 6.907 19.690 1.00 80.44 81 GLN A CA 1
ATOM 584 C C . GLN A 1 81 ? -3.041 6.839 19.159 1.00 80.44 81 GLN A C 1
ATOM 586 O O . GLN A 1 81 ? -2.839 6.780 17.951 1.00 80.44 81 GLN A O 1
ATOM 591 N N . VAL A 1 82 ? -2.045 6.776 20.051 1.00 82.88 82 VAL A N 1
ATOM 592 C CA . VAL A 1 82 ? -0.623 6.727 19.673 1.00 82.88 82 VAL A CA 1
ATOM 593 C C . VAL A 1 82 ? -0.310 5.455 18.887 1.00 82.88 82 VAL A C 1
ATOM 595 O O . VAL A 1 82 ? 0.407 5.494 17.888 1.00 82.88 82 VAL A O 1
ATOM 598 N N . GLU A 1 83 ? -0.872 4.322 19.301 1.00 80.94 83 GLU A N 1
ATOM 599 C CA . GLU A 1 83 ? -0.708 3.047 18.604 1.00 80.94 83 GLU A CA 1
ATOM 600 C C . GLU A 1 83 ? -1.377 3.065 17.225 1.00 80.94 83 GLU A C 1
ATOM 602 O O . GLU A 1 83 ? -0.783 2.611 16.242 1.00 80.94 83 GLU A O 1
ATOM 607 N N . ARG A 1 84 ? -2.580 3.645 17.120 1.00 84.25 84 ARG A N 1
ATOM 608 C CA . ARG A 1 84 ? -3.278 3.810 15.834 1.00 84.25 84 ARG A CA 1
ATOM 609 C C . ARG A 1 84 ? -2.493 4.707 14.876 1.00 84.25 84 ARG A C 1
ATOM 611 O O . ARG A 1 84 ? -2.322 4.347 13.706 1.00 84.25 84 ARG A O 1
ATOM 618 N N . ASP A 1 85 ? -1.932 5.804 15.374 1.00 79.12 85 ASP A N 1
ATOM 619 C CA . ASP A 1 85 ? -1.085 6.712 14.595 1.00 79.12 85 ASP A CA 1
ATOM 620 C C . ASP A 1 85 ? 0.220 6.033 14.154 1.00 79.12 85 ASP A C 1
ATOM 622 O O . ASP A 1 85 ? 0.653 6.180 13.006 1.00 79.12 85 ASP A O 1
ATOM 626 N N . ALA A 1 86 ? 0.832 5.223 15.024 1.00 80.19 86 ALA A N 1
ATOM 627 C CA . ALA A 1 86 ? 2.035 4.460 14.705 1.00 80.19 86 ALA A CA 1
ATOM 628 C C . ALA A 1 86 ? 1.783 3.418 13.601 1.00 80.19 86 ALA A C 1
ATOM 630 O O . ALA A 1 86 ? 2.582 3.311 12.659 1.00 80.19 86 ALA A O 1
ATOM 631 N N . ILE A 1 87 ? 0.659 2.695 13.670 1.00 83.31 87 ILE A N 1
ATOM 632 C CA . ILE A 1 87 ? 0.223 1.751 12.630 1.00 83.31 87 ILE A CA 1
ATOM 633 C C . ILE A 1 87 ? -0.014 2.494 11.312 1.00 83.31 87 ILE A C 1
ATOM 635 O O . ILE A 1 87 ? 0.518 2.086 10.275 1.00 83.31 87 ILE A O 1
ATOM 639 N N . ARG A 1 88 ? -0.724 3.629 11.335 1.00 83.31 88 ARG A N 1
ATOM 640 C CA . ARG A 1 88 ? -0.915 4.471 10.143 1.00 83.31 88 ARG A CA 1
ATOM 641 C C . ARG A 1 88 ? 0.415 4.914 9.542 1.00 83.31 88 ARG A C 1
ATOM 643 O O . ARG A 1 88 ? 0.613 4.801 8.330 1.00 83.31 88 ARG A O 1
ATOM 650 N N . ALA A 1 89 ? 1.342 5.392 10.366 1.00 78.50 89 ALA A N 1
ATOM 651 C CA . ALA A 1 89 ? 2.652 5.832 9.908 1.00 78.50 89 ALA A CA 1
ATOM 652 C C . ALA A 1 89 ? 3.441 4.679 9.265 1.00 78.50 89 ALA A C 1
ATOM 654 O O . ALA A 1 89 ? 4.099 4.881 8.238 1.00 78.50 89 ALA A O 1
ATOM 655 N N . ALA A 1 90 ? 3.356 3.469 9.826 1.00 79.81 90 ALA A N 1
ATOM 656 C CA . ALA A 1 90 ? 3.975 2.270 9.269 1.00 79.81 90 ALA A CA 1
ATOM 657 C C . ALA A 1 90 ? 3.375 1.893 7.906 1.00 79.81 90 ALA A C 1
ATOM 659 O O . ALA A 1 90 ? 4.124 1.757 6.936 1.00 79.81 90 ALA A O 1
ATOM 660 N N . ILE A 1 91 ? 2.043 1.830 7.797 1.00 82.88 91 ILE A N 1
ATOM 661 C CA . ILE A 1 91 ? 1.335 1.572 6.531 1.00 82.88 91 ILE A CA 1
ATOM 662 C C . ILE A 1 91 ? 1.707 2.626 5.479 1.00 82.88 91 ILE A C 1
ATOM 664 O O . ILE A 1 91 ? 1.974 2.292 4.321 1.00 82.88 91 ILE A O 1
ATOM 668 N N . GLY A 1 92 ? 1.796 3.898 5.879 1.00 80.56 92 GLY A N 1
ATOM 669 C CA . GLY A 1 92 ? 2.233 4.990 5.014 1.00 80.56 92 GLY A CA 1
ATOM 670 C C . GLY A 1 92 ? 3.662 4.800 4.495 1.00 80.56 92 GLY A C 1
ATOM 671 O O . GLY A 1 92 ? 3.909 4.964 3.299 1.00 80.56 92 GLY A O 1
ATOM 672 N N . ARG A 1 93 ? 4.611 4.406 5.360 1.00 78.94 93 ARG A N 1
ATOM 673 C CA . ARG A 1 93 ? 5.994 4.088 4.951 1.00 78.94 93 ARG A CA 1
ATOM 674 C C . ARG A 1 93 ? 6.043 2.899 3.993 1.00 78.94 93 ARG A C 1
ATOM 676 O O . ARG A 1 93 ? 6.706 2.995 2.962 1.00 78.94 93 ARG A O 1
ATOM 683 N N . MET A 1 94 ? 5.316 1.822 4.291 1.00 80.12 94 MET A N 1
ATOM 684 C CA . MET A 1 94 ? 5.251 0.627 3.441 1.00 80.12 94 MET A CA 1
ATOM 685 C C . MET A 1 94 ? 4.649 0.933 2.068 1.00 80.12 94 MET A C 1
ATOM 687 O O . MET A 1 94 ? 5.181 0.497 1.052 1.00 80.12 94 MET A O 1
ATOM 691 N N . SER A 1 95 ? 3.587 1.740 2.019 1.00 80.81 95 SER A N 1
ATOM 692 C CA . SER A 1 95 ? 2.945 2.148 0.764 1.00 80.81 95 SER A CA 1
ATOM 693 C C . SER A 1 95 ? 3.885 2.978 -0.109 1.00 80.81 95 SER A C 1
ATOM 695 O O . SER A 1 95 ? 4.013 2.706 -1.302 1.00 80.81 95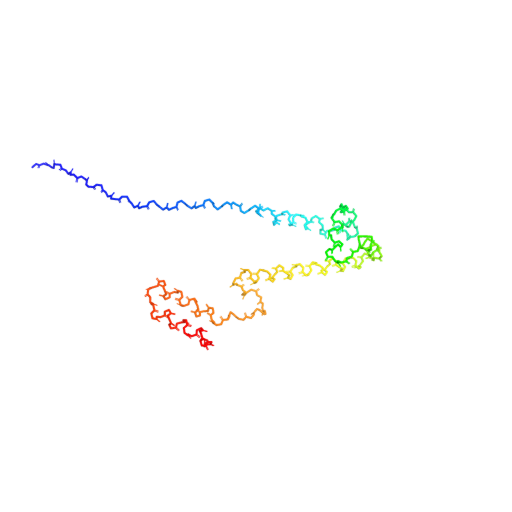 SER A O 1
ATOM 697 N N . ARG A 1 96 ? 4.598 3.950 0.482 1.00 79.56 96 ARG A N 1
ATOM 698 C CA . ARG A 1 96 ? 5.618 4.739 -0.230 1.00 79.56 96 ARG A CA 1
ATOM 699 C C . ARG A 1 96 ? 6.769 3.869 -0.722 1.00 79.56 96 ARG A C 1
ATOM 701 O O . ARG A 1 96 ? 7.216 4.037 -1.852 1.00 79.56 96 ARG A O 1
ATOM 708 N N . TYR A 1 97 ? 7.219 2.918 0.095 1.00 76.31 97 TYR A N 1
ATOM 709 C CA . TYR A 1 97 ? 8.249 1.964 -0.304 1.00 76.31 97 TYR A CA 1
ATOM 710 C C . TYR A 1 97 ? 7.796 1.105 -1.491 1.00 76.31 97 TYR A C 1
ATOM 712 O O . TYR A 1 97 ? 8.512 1.014 -2.483 1.00 76.31 97 TYR A O 1
ATOM 720 N N . ALA A 1 98 ? 6.586 0.542 -1.444 1.00 74.69 98 ALA A N 1
ATOM 721 C CA . ALA A 1 98 ? 6.032 -0.258 -2.533 1.00 74.69 98 ALA A CA 1
ATOM 722 C C . ALA A 1 98 ? 5.858 0.557 -3.827 1.00 74.69 98 ALA A C 1
ATOM 724 O O . ALA A 1 98 ? 6.158 0.059 -4.909 1.00 74.69 98 ALA A O 1
ATOM 725 N N . GLN A 1 99 ? 5.430 1.820 -3.730 1.00 76.31 99 GLN A N 1
ATOM 726 C CA . GLN A 1 99 ? 5.360 2.734 -4.876 1.00 76.31 99 GLN A CA 1
ATOM 727 C C . GLN A 1 99 ? 6.746 3.010 -5.467 1.00 76.31 99 GLN A C 1
ATOM 729 O O . GLN A 1 99 ? 6.912 2.936 -6.682 1.00 76.31 99 GLN A O 1
ATOM 734 N N . ALA A 1 100 ? 7.749 3.282 -4.626 1.00 72.06 100 ALA A N 1
ATOM 735 C CA . ALA A 1 100 ? 9.125 3.492 -5.068 1.00 72.06 100 ALA A CA 1
ATOM 736 C C . ALA A 1 100 ? 9.711 2.232 -5.726 1.00 72.06 100 ALA A C 1
ATOM 738 O O . ALA A 1 100 ? 10.363 2.319 -6.766 1.00 72.06 100 ALA A O 1
ATOM 739 N N . LEU A 1 101 ? 9.425 1.056 -5.162 1.00 76.31 101 LEU A N 1
ATOM 740 C CA . LEU A 1 101 ? 9.822 -0.229 -5.725 1.00 76.31 101 LEU A CA 1
ATOM 741 C C . LEU A 1 101 ? 9.155 -0.462 -7.083 1.00 76.31 101 LEU A C 1
ATOM 743 O O . LEU A 1 101 ? 9.844 -0.748 -8.056 1.00 76.31 101 LEU A O 1
ATOM 747 N N . HIS A 1 102 ? 7.839 -0.274 -7.185 1.00 74.12 102 HIS A N 1
ATOM 748 C CA . HIS A 1 102 ? 7.109 -0.408 -8.445 1.00 74.12 102 HIS A CA 1
ATOM 749 C C . HIS A 1 102 ? 7.589 0.607 -9.491 1.00 74.12 102 HIS A C 1
ATOM 751 O O . HIS A 1 102 ? 7.686 0.281 -10.671 1.00 74.12 102 HIS A O 1
ATOM 757 N N . ALA A 1 103 ? 7.934 1.828 -9.080 1.00 68.25 103 ALA A N 1
ATOM 758 C CA . ALA A 1 103 ? 8.532 2.820 -9.962 1.00 68.25 103 ALA A CA 1
ATOM 759 C C . ALA A 1 103 ? 9.922 2.381 -10.456 1.00 68.25 103 ALA A C 1
ATOM 761 O O . ALA A 1 103 ? 10.198 2.523 -11.644 1.00 68.25 103 ALA A O 1
ATOM 762 N N . CYS A 1 104 ? 10.777 1.802 -9.606 1.00 64.00 104 CYS A N 1
ATOM 763 C CA . CYS A 1 104 ? 12.092 1.279 -10.019 1.00 64.00 104 CYS A CA 1
ATOM 764 C C . CYS A 1 104 ? 11.980 -0.013 -10.850 1.00 64.00 104 CYS A C 1
ATOM 766 O O . CYS A 1 104 ? 12.793 -0.230 -11.737 1.00 64.00 104 CYS A O 1
ATOM 768 N N . LEU A 1 105 ? 10.958 -0.846 -10.647 1.00 69.31 105 LEU A N 1
ATOM 769 C CA . LEU A 1 105 ? 10.734 -2.033 -11.482 1.00 69.31 105 LEU A CA 1
ATOM 770 C C . LEU A 1 105 ? 10.083 -1.690 -12.833 1.00 69.31 105 LEU A C 1
ATOM 772 O O . LEU A 1 105 ? 10.457 -2.250 -13.860 1.00 69.31 105 LEU A O 1
ATOM 776 N N . GLY A 1 106 ? 9.119 -0.765 -12.844 1.00 61.69 106 GLY A N 1
ATOM 777 C CA . GLY A 1 106 ? 8.380 -0.353 -14.041 1.00 61.69 106 GLY A CA 1
ATOM 778 C C . GLY A 1 106 ? 9.135 0.652 -14.911 1.00 61.69 106 GLY A C 1
ATOM 779 O O . GLY A 1 106 ? 9.002 0.645 -16.134 1.00 61.69 106 GLY A O 1
ATOM 780 N N . SER A 1 107 ? 9.974 1.497 -14.309 1.00 50.41 107 SER A N 1
ATOM 781 C CA . SER A 1 107 ? 10.921 2.313 -15.056 1.00 50.41 107 SER A CA 1
ATOM 782 C C . SER A 1 107 ? 12.251 1.579 -15.119 1.00 50.41 107 SER A C 1
ATOM 784 O O . SER A 1 107 ? 12.892 1.305 -14.117 1.00 50.41 107 SER A O 1
ATOM 786 N N . GLN A 1 108 ? 12.738 1.325 -16.325 1.00 51.75 108 GLN A N 1
ATOM 787 C CA . GLN A 1 108 ? 14.114 0.906 -16.594 1.00 51.75 108 GLN A CA 1
ATOM 788 C C . GLN A 1 108 ? 15.186 1.960 -16.170 1.00 51.75 108 GLN A C 1
ATOM 790 O O . GLN A 1 108 ? 16.235 2.087 -16.804 1.00 51.75 108 GLN A O 1
ATOM 795 N N . ARG A 1 109 ? 14.909 2.782 -15.152 1.00 48.25 109 ARG A N 1
ATOM 796 C CA . ARG A 1 109 ? 15.679 3.941 -14.694 1.00 48.25 109 ARG A CA 1
ATOM 797 C C . ARG A 1 109 ? 15.802 3.922 -13.171 1.00 48.25 109 ARG A C 1
ATOM 799 O O . ARG A 1 109 ? 15.431 4.878 -12.496 1.00 48.25 109 ARG A O 1
ATOM 806 N N . CYS A 1 110 ? 16.382 2.870 -12.609 1.00 47.34 110 CYS A N 1
ATOM 807 C CA . CYS A 1 110 ? 16.955 2.990 -11.270 1.00 47.34 110 CYS A CA 1
ATOM 808 C C . CYS A 1 110 ? 18.253 3.819 -11.402 1.00 47.34 110 CYS A C 1
ATOM 810 O O . CYS A 1 110 ? 19.342 3.279 -11.541 1.00 47.34 110 CYS A O 1
ATOM 812 N N . HIS A 1 111 ? 18.112 5.148 -11.466 1.00 45.84 111 HIS A N 1
ATOM 813 C CA . HIS A 1 111 ? 19.228 6.107 -11.544 1.00 45.84 111 HIS A CA 1
ATOM 814 C C . HIS A 1 111 ? 19.107 7.276 -10.553 1.00 45.84 111 HIS A C 1
ATOM 816 O O . HIS A 1 111 ? 19.994 8.116 -10.505 1.00 45.84 111 HIS A O 1
ATOM 822 N N . ALA A 1 112 ? 18.039 7.344 -9.753 1.00 44.53 112 ALA A N 1
ATOM 823 C CA . ALA A 1 112 ? 17.766 8.490 -8.877 1.00 44.53 112 ALA A CA 1
ATOM 824 C C . ALA A 1 112 ? 17.666 8.118 -7.387 1.00 44.53 112 ALA A C 1
ATOM 826 O O . ALA A 1 112 ? 16.945 8.764 -6.633 1.00 44.53 112 ALA A O 1
ATOM 827 N N . GLN A 1 113 ? 18.371 7.071 -6.948 1.00 45.91 113 GLN A N 1
ATOM 828 C CA . GLN A 1 113 ? 18.622 6.844 -5.523 1.00 45.91 113 GLN A CA 1
ATOM 829 C C . GLN A 1 113 ? 20.132 6.763 -5.278 1.00 45.91 113 GLN A C 1
ATOM 831 O O . GLN A 1 113 ? 20.818 6.086 -6.043 1.00 45.91 113 GLN A O 1
ATOM 836 N N . PRO A 1 114 ? 20.646 7.376 -4.198 1.00 48.56 114 PRO A N 1
ATOM 837 C CA . PRO A 1 114 ? 22.073 7.365 -3.865 1.00 48.56 114 PRO A CA 1
ATOM 838 C C . PRO A 1 114 ? 22.633 5.964 -3.540 1.00 48.56 114 PRO A C 1
ATOM 840 O O . PRO A 1 114 ? 23.844 5.806 -3.485 1.00 48.56 114 PRO A O 1
ATOM 843 N N . ASN A 1 115 ? 21.769 4.945 -3.405 1.00 49.75 115 ASN A N 1
ATOM 844 C CA . ASN A 1 115 ? 22.127 3.534 -3.190 1.00 49.75 115 ASN A CA 1
ATOM 845 C C . ASN A 1 115 ? 21.644 2.596 -4.322 1.00 49.75 115 ASN A C 1
ATOM 847 O O . ASN A 1 115 ? 21.601 1.378 -4.143 1.00 49.75 115 ASN A O 1
ATOM 851 N N . ALA A 1 116 ? 21.225 3.129 -5.477 1.00 47.44 116 ALA A N 1
ATOM 852 C CA . ALA A 1 116 ? 20.792 2.291 -6.595 1.00 47.44 116 ALA A CA 1
ATOM 853 C C . ALA A 1 116 ? 21.998 1.589 -7.241 1.00 47.44 116 ALA A C 1
ATOM 855 O O . ALA A 1 116 ? 22.954 2.234 -7.668 1.00 47.44 116 ALA A O 1
ATOM 856 N N . ARG A 1 117 ? 21.930 0.253 -7.323 1.00 51.50 117 ARG A N 1
ATOM 857 C CA . ARG A 1 117 ? 22.925 -0.603 -7.984 1.00 51.50 117 ARG A CA 1
ATOM 858 C C . ARG A 1 117 ? 23.193 -0.076 -9.407 1.00 51.50 117 ARG A C 1
ATOM 860 O O . ARG A 1 117 ? 22.221 0.203 -10.115 1.00 51.50 117 ARG A O 1
ATOM 867 N N . PRO A 1 118 ? 24.465 0.067 -9.832 1.00 55.31 118 PRO A N 1
ATOM 868 C CA . PRO A 1 118 ? 24.789 0.576 -11.161 1.00 55.31 118 PRO A CA 1
ATOM 869 C C . PRO A 1 118 ? 24.078 -0.249 -12.245 1.00 55.31 118 PRO A C 1
ATOM 871 O O . PRO A 1 118 ? 23.847 -1.448 -12.041 1.00 55.31 118 PRO A O 1
ATOM 874 N N . PRO A 1 119 ? 23.692 0.372 -13.380 1.00 58.16 119 PRO A N 1
ATOM 875 C CA . PRO A 1 119 ? 23.041 -0.342 -14.471 1.00 58.16 119 PRO A CA 1
ATOM 876 C C . PRO A 1 119 ? 23.878 -1.566 -14.839 1.00 58.16 119 PRO A C 1
ATOM 878 O O . PRO A 1 119 ? 25.089 -1.454 -15.015 1.00 58.16 119 PRO A O 1
ATOM 881 N N . HIS A 1 120 ? 23.235 -2.733 -14.929 1.00 58.53 120 HIS A N 1
ATOM 882 C CA . HIS A 1 120 ? 23.938 -3.968 -15.263 1.00 58.53 120 HIS A CA 1
ATOM 883 C C . HIS A 1 120 ? 24.679 -3.773 -16.601 1.00 58.53 120 HIS A C 1
ATOM 885 O O . HIS A 1 120 ? 24.056 -3.269 -17.541 1.00 58.53 120 HIS A O 1
ATOM 891 N N . PRO A 1 121 ? 25.969 -4.138 -16.714 1.00 65.25 121 PRO A N 1
ATOM 892 C CA . PRO A 1 121 ? 26.801 -3.843 -17.891 1.00 65.25 121 PRO A CA 1
ATOM 893 C C . PRO A 1 121 ? 26.172 -4.324 -19.210 1.00 65.25 121 PRO A C 1
ATOM 895 O O . PRO A 1 121 ? 26.158 -3.603 -20.210 1.00 65.25 121 PRO A O 1
ATOM 898 N N . SER A 1 122 ? 25.473 -5.462 -19.170 1.00 74.38 122 SER A N 1
ATOM 899 C CA . SER A 1 122 ? 24.691 -6.010 -20.289 1.00 74.38 122 SER A CA 1
ATOM 900 C C . SER A 1 122 ? 23.656 -5.047 -20.889 1.00 74.38 122 SER A C 1
ATOM 902 O O . SER A 1 122 ? 23.304 -5.166 -22.061 1.00 74.38 122 SER A O 1
ATOM 904 N N . ARG A 1 123 ? 23.175 -4.054 -20.132 1.00 76.50 123 ARG A N 1
ATOM 905 C CA . ARG A 1 123 ? 22.213 -3.047 -20.602 1.00 76.50 123 ARG A CA 1
ATOM 906 C C . ARG A 1 123 ? 22.838 -2.067 -21.597 1.00 76.50 123 ARG A C 1
ATOM 908 O O . ARG A 1 123 ? 22.171 -1.683 -22.561 1.00 76.50 123 ARG A O 1
ATOM 915 N N . ALA A 1 124 ? 24.091 -1.669 -21.372 1.00 79.94 124 ALA A N 1
ATOM 916 C CA . ALA A 1 124 ? 24.835 -0.806 -22.287 1.00 79.94 124 ALA A CA 1
ATOM 917 C C . ALA A 1 124 ? 25.199 -1.570 -23.568 1.00 79.94 124 ALA A C 1
ATOM 919 O O . ALA A 1 124 ? 24.944 -1.083 -24.670 1.00 79.94 124 ALA A O 1
ATOM 920 N N . LEU A 1 125 ? 25.656 -2.817 -23.425 1.00 85.00 125 LEU A N 1
ATOM 921 C CA . LEU A 1 125 ? 25.929 -3.720 -24.546 1.00 85.00 125 LEU A CA 1
ATOM 922 C C . LEU A 1 125 ? 24.669 -3.971 -25.396 1.00 85.00 125 LEU A C 1
ATOM 924 O O . LEU A 1 125 ? 24.708 -3.855 -26.619 1.00 85.00 125 LEU A O 1
ATOM 928 N N . ALA A 1 126 ? 23.508 -4.189 -24.767 1.00 86.62 126 ALA A N 1
ATOM 929 C CA . ALA A 1 126 ? 22.238 -4.369 -25.476 1.00 86.62 126 ALA A CA 1
ATOM 930 C C . ALA A 1 126 ? 21.766 -3.089 -26.189 1.00 86.62 126 ALA A C 1
ATOM 932 O O . ALA A 1 126 ? 21.057 -3.141 -27.196 1.00 86.62 126 ALA A O 1
ATOM 933 N N . ALA A 1 127 ? 22.110 -1.907 -25.670 1.00 85.69 127 ALA A N 1
ATOM 934 C CA . ALA A 1 127 ? 21.865 -0.647 -26.369 1.00 85.69 127 ALA A CA 1
ATOM 935 C C . ALA A 1 127 ? 22.763 -0.505 -27.610 1.00 85.69 127 ALA A C 1
ATOM 937 O O . ALA A 1 127 ? 22.276 -0.081 -28.657 1.00 85.69 127 ALA A O 1
ATOM 938 N N . ASN A 1 128 ? 24.028 -0.918 -27.524 1.00 87.50 128 ASN A N 1
ATOM 939 C CA . ASN A 1 128 ? 24.951 -0.920 -28.660 1.00 87.50 128 ASN A CA 1
ATOM 940 C C . ASN A 1 128 ? 24.534 -1.927 -29.741 1.00 87.50 128 ASN A C 1
ATOM 942 O O . ASN A 1 128 ? 24.537 -1.574 -30.919 1.00 87.50 128 ASN A O 1
ATOM 946 N N . ALA A 1 129 ? 24.073 -3.120 -29.352 1.00 89.81 129 ALA A N 1
ATOM 947 C CA . ALA A 1 129 ? 23.525 -4.113 -30.277 1.00 89.81 129 ALA A CA 1
ATOM 948 C C . ALA A 1 129 ? 22.340 -3.553 -31.084 1.00 89.81 129 ALA A C 1
ATOM 950 O O . ALA A 1 129 ? 22.316 -3.664 -32.307 1.00 89.81 129 ALA A O 1
ATOM 951 N N . ARG A 1 130 ? 21.391 -2.880 -30.415 1.00 90.38 130 ARG A N 1
ATOM 952 C CA . ARG A 1 130 ? 20.242 -2.231 -31.076 1.00 90.38 130 ARG A CA 1
ATOM 953 C C . ARG A 1 130 ? 20.677 -1.131 -32.043 1.00 90.38 130 ARG A C 1
ATOM 955 O O . ARG A 1 130 ? 20.252 -1.135 -33.188 1.00 90.38 130 ARG A O 1
ATOM 962 N N . ARG A 1 131 ? 21.604 -0.263 -31.627 1.00 90.62 131 ARG A N 1
ATOM 963 C CA . ARG A 1 131 ? 22.155 0.788 -32.501 1.00 90.62 131 ARG A CA 1
ATOM 964 C C . ARG A 1 131 ? 22.891 0.229 -33.721 1.00 90.62 131 ARG A C 1
ATOM 966 O O . ARG A 1 131 ? 22.896 0.880 -34.759 1.00 90.62 131 ARG A O 1
ATOM 973 N N . ALA A 1 132 ? 23.537 -0.930 -33.600 1.00 90.19 132 ALA A N 1
ATOM 974 C CA . ALA A 1 132 ? 24.180 -1.602 -34.726 1.00 90.19 132 ALA A CA 1
ATOM 975 C C . ALA A 1 132 ? 23.138 -2.174 -35.703 1.00 90.19 132 ALA A C 1
ATOM 977 O O . ALA A 1 132 ? 23.269 -1.971 -36.908 1.00 90.19 132 ALA A O 1
ATOM 978 N N . LEU A 1 133 ? 22.053 -2.774 -35.193 1.00 90.56 133 LEU A N 1
ATOM 979 C CA . LEU A 1 133 ? 20.918 -3.215 -36.015 1.00 90.56 133 LEU A CA 1
ATOM 980 C C . LEU A 1 133 ? 20.249 -2.049 -36.754 1.00 90.56 133 LEU A C 1
ATOM 982 O O . LEU A 1 133 ? 20.001 -2.165 -37.951 1.00 90.56 133 LEU A O 1
ATOM 986 N N . ASP A 1 134 ? 20.043 -0.909 -36.088 1.00 92.88 134 ASP A N 1
ATOM 987 C CA . ASP A 1 134 ? 19.455 0.296 -36.699 1.00 92.88 134 ASP A CA 1
ATOM 988 C C . ASP A 1 134 ? 20.314 0.856 -37.849 1.00 92.88 134 ASP A C 1
ATOM 990 O O . ASP A 1 134 ? 19.810 1.519 -38.752 1.00 92.88 134 ASP A O 1
ATOM 994 N N . ARG A 1 135 ? 21.625 0.580 -37.830 1.00 91.44 135 ARG A N 1
ATOM 995 C CA . ARG A 1 135 ? 22.583 0.963 -38.881 1.00 91.44 135 ARG A CA 1
ATOM 996 C C . ARG A 1 135 ? 22.770 -0.117 -39.953 1.00 91.44 135 ARG A C 1
ATOM 998 O O . ARG A 1 135 ? 23.564 0.084 -40.865 1.00 91.44 135 ARG A O 1
ATOM 1005 N N . GLY A 1 136 ? 22.089 -1.260 -39.838 1.00 91.44 136 GLY A N 1
ATOM 1006 C CA . GLY A 1 136 ? 22.277 -2.421 -40.715 1.00 91.44 136 GLY A CA 1
ATOM 1007 C C . GLY A 1 136 ? 23.578 -3.202 -40.472 1.00 91.44 136 GLY A C 1
ATOM 1008 O O . GLY A 1 136 ? 23.889 -4.131 -41.218 1.00 91.44 136 GLY A O 1
ATOM 1009 N N . ASP A 1 137 ? 24.331 -2.874 -39.419 1.00 92.88 137 ASP A N 1
ATOM 1010 C CA . ASP A 1 137 ? 25.579 -3.542 -39.047 1.00 92.88 137 ASP A CA 1
ATOM 1011 C C . ASP A 1 137 ? 25.288 -4.835 -38.269 1.00 92.88 137 ASP A C 1
ATOM 1013 O O . ASP A 1 137 ? 25.348 -4.918 -37.038 1.00 92.88 137 ASP A O 1
ATOM 1017 N N . THR A 1 138 ? 24.927 -5.870 -39.027 1.00 92.50 138 THR A N 1
ATOM 1018 C CA . THR A 1 138 ? 24.625 -7.206 -38.492 1.00 92.50 138 THR A CA 1
ATOM 1019 C C . THR A 1 138 ? 25.836 -7.853 -37.793 1.00 92.50 138 THR A C 1
ATOM 1021 O O . THR A 1 138 ? 25.645 -8.447 -36.726 1.00 92.50 138 THR A O 1
ATOM 1024 N N . PRO A 1 139 ? 27.078 -7.755 -38.319 1.00 91.88 139 PRO A N 1
ATOM 1025 C CA . PRO A 1 139 ? 28.272 -8.223 -37.610 1.00 91.88 139 PRO A CA 1
ATOM 1026 C C . PRO A 1 139 ? 28.488 -7.522 -36.262 1.00 91.88 139 PRO A C 1
ATOM 1028 O O . PRO A 1 139 ? 28.697 -8.201 -35.255 1.00 91.88 139 PRO A O 1
ATOM 1031 N N . GLY A 1 140 ? 28.368 -6.192 -36.213 1.00 89.00 140 GLY A N 1
ATOM 1032 C CA . GLY A 1 140 ? 28.493 -5.421 -34.977 1.00 89.00 140 GLY A CA 1
ATOM 1033 C C . GLY A 1 140 ? 27.418 -5.782 -33.953 1.00 89.00 140 GLY A C 1
ATOM 1034 O O . GLY A 1 140 ? 27.719 -5.979 -32.777 1.00 89.00 140 GLY A O 1
ATOM 1035 N N . ALA A 1 141 ? 26.170 -5.970 -34.387 1.00 91.69 141 ALA A N 1
ATOM 1036 C CA . ALA A 1 141 ? 25.090 -6.412 -33.507 1.00 91.69 141 ALA A CA 1
ATOM 1037 C C . ALA A 1 141 ? 25.372 -7.784 -32.872 1.00 91.69 141 ALA A C 1
ATOM 1039 O O . ALA A 1 141 ? 25.196 -7.954 -31.665 1.00 91.69 141 ALA A O 1
ATOM 1040 N N . ARG A 1 142 ? 25.864 -8.748 -33.664 1.00 90.94 142 ARG A N 1
ATOM 1041 C CA . ARG A 1 142 ? 26.247 -10.083 -33.170 1.00 90.94 142 ARG A CA 1
ATOM 1042 C C . ARG A 1 142 ? 27.424 -10.032 -32.203 1.00 90.94 142 ARG A C 1
ATOM 1044 O O . ARG A 1 142 ? 27.430 -10.780 -31.233 1.00 90.94 142 ARG A O 1
ATOM 1051 N N . HIS A 1 143 ? 28.386 -9.143 -32.435 1.00 90.38 143 HIS A N 1
ATOM 1052 C CA . HIS A 1 143 ? 29.505 -8.938 -31.519 1.00 90.38 143 HIS A CA 1
ATOM 1053 C C . HIS A 1 143 ? 29.022 -8.512 -30.123 1.00 90.38 143 HIS A C 1
ATOM 1055 O O . HIS A 1 143 ? 29.376 -9.145 -29.129 1.00 90.38 143 HIS A O 1
ATOM 1061 N N . TRP A 1 144 ? 28.147 -7.504 -30.053 1.00 90.44 144 TRP A N 1
ATOM 1062 C CA . TRP A 1 144 ? 27.581 -7.031 -28.786 1.00 90.44 144 TRP A CA 1
ATOM 1063 C C . TRP A 1 144 ? 26.700 -8.079 -28.096 1.00 90.44 144 TRP A C 1
ATOM 1065 O O . TRP A 1 144 ? 26.737 -8.190 -26.874 1.00 90.44 144 TRP A O 1
ATOM 1075 N N . LEU A 1 145 ? 25.940 -8.873 -28.859 1.00 88.88 145 LEU A N 1
ATOM 1076 C CA . LEU A 1 145 ? 25.163 -9.992 -28.313 1.00 88.88 145 LEU A CA 1
ATOM 1077 C C . LEU A 1 145 ? 26.066 -11.093 -27.743 1.00 88.88 145 LEU A C 1
ATOM 1079 O O . LEU A 1 145 ? 25.823 -11.557 -26.634 1.00 88.88 145 LEU A O 1
ATOM 1083 N N . GLY A 1 146 ? 27.157 -11.433 -28.432 1.00 89.50 146 GLY A N 1
ATOM 1084 C CA . GLY A 1 146 ? 28.122 -12.417 -27.943 1.00 89.50 146 GLY A CA 1
ATOM 1085 C C . GLY A 1 146 ? 28.807 -12.001 -26.635 1.00 89.50 146 GLY A C 1
ATOM 1086 O O . GLY A 1 146 ? 29.074 -12.855 -25.796 1.00 89.50 146 GLY A O 1
ATOM 1087 N N . LEU A 1 147 ? 29.060 -10.703 -26.423 1.00 88.31 147 LEU A N 1
ATOM 1088 C CA . LEU A 1 147 ? 29.580 -10.191 -25.144 1.00 88.31 147 LEU A CA 1
ATOM 1089 C C . LEU A 1 147 ? 28.563 -10.366 -24.004 1.00 88.31 147 LEU A C 1
ATOM 1091 O O . LEU A 1 147 ? 28.924 -10.784 -22.906 1.00 88.31 147 LEU A O 1
ATOM 1095 N N . ILE A 1 148 ? 27.277 -10.128 -24.285 1.00 86.19 148 ILE A N 1
ATOM 1096 C CA . ILE A 1 148 ? 26.186 -10.332 -23.319 1.00 86.19 148 ILE A CA 1
ATOM 1097 C C . ILE A 1 148 ? 26.057 -11.810 -22.942 1.00 86.19 148 ILE A C 1
ATOM 1099 O O .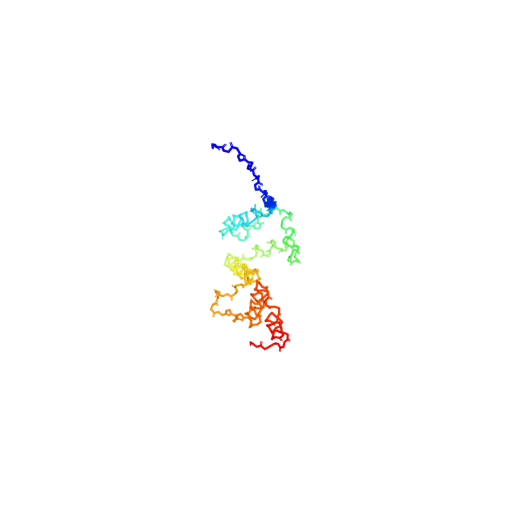 ILE A 1 148 ? 25.907 -12.123 -21.763 1.00 86.19 148 ILE A O 1
ATOM 1103 N N . GLU A 1 149 ? 26.127 -12.710 -23.923 1.00 86.69 149 GLU A N 1
ATOM 1104 C CA . GLU A 1 149 ? 26.022 -14.160 -23.715 1.00 86.69 149 GLU A CA 1
ATOM 1105 C C . GLU A 1 149 ? 27.190 -14.722 -22.896 1.00 86.69 149 GLU A C 1
ATOM 1107 O O . GLU A 1 149 ? 26.994 -15.629 -22.089 1.00 86.69 149 GLU A O 1
ATOM 1112 N N . ARG A 1 150 ? 28.393 -14.155 -23.053 1.00 84.31 150 ARG A N 1
ATOM 1113 C CA . ARG A 1 150 ? 29.579 -14.523 -22.263 1.00 84.31 150 ARG A CA 1
ATOM 1114 C C . ARG A 1 150 ? 29.635 -13.861 -20.884 1.00 84.31 150 ARG A C 1
ATOM 1116 O O . ARG A 1 150 ? 30.469 -14.242 -20.069 1.00 84.31 150 ARG A O 1
ATOM 1123 N N . GLY A 1 151 ? 28.761 -12.890 -20.609 1.00 73.00 151 GLY A N 1
ATOM 1124 C CA . GLY A 1 151 ? 28.783 -12.122 -19.362 1.00 73.00 151 GLY A CA 1
ATOM 1125 C C . GLY A 1 151 ? 29.996 -11.195 -19.232 1.00 73.00 151 GLY A C 1
ATOM 1126 O O . GLY A 1 151 ? 30.343 -10.802 -18.119 1.00 73.00 151 GLY A O 1
ATOM 1127 N N . GLU A 1 152 ? 30.639 -10.856 -20.351 1.00 67.12 152 GLU A N 1
ATOM 1128 C CA . GLU A 1 152 ? 31.770 -9.929 -20.395 1.00 67.12 152 GLU A CA 1
ATOM 1129 C C . GLU A 1 152 ? 31.236 -8.482 -20.334 1.00 67.12 152 GLU A C 1
ATOM 1131 O O . GLU A 1 152 ? 30.239 -8.185 -21.002 1.00 67.12 152 GLU A O 1
ATOM 1136 N N . PRO A 1 153 ? 31.814 -7.598 -19.495 1.00 57.66 153 PRO A N 1
ATOM 1137 C CA . PRO A 1 153 ? 31.357 -6.215 -19.351 1.00 57.66 153 PRO A CA 1
ATOM 1138 C C . PRO A 1 153 ? 31.630 -5.335 -20.576 1.00 57.66 153 PRO A C 1
ATOM 1140 O O . PRO A 1 153 ? 32.658 -5.543 -21.259 1.00 57.66 153 PRO A O 1
#

Foldseek 3Di:
DDDDDDDDDDDDPDDDPDDPPPPPDPCVCVVVVVVVVCVVCVPAFPLRVLVPDDPVRLCVVQVVVVHDSVVVNVVSVPDDRVRRVVVVVVVVVVVVVVVVVCCVVVDVDPPPDPPRDPNQPLVVLCVQLVVCVVVVNPVRNVVSVVCSVVSHD

pLDDT: mean 70.85, std 16.7, range [34.94, 92.88]

Radius of gyration: 29.47 Å; chains: 1; bounding box: 52×43×103 Å

Organism: NCBI:txid1949083